Protein AF-A0A3Q0DQB2-F1 (afdb_monomer_lite)

Radius of gyration: 18.84 Å; chains: 1; b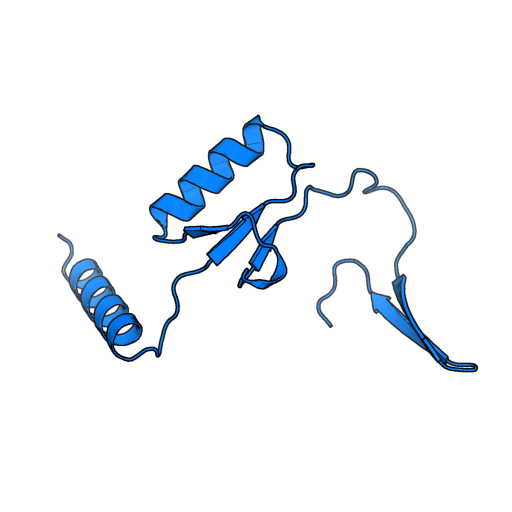ounding box: 33×36×54 Å

Structure (mmCIF, N/CA/C/O backbone):
data_AF-A0A3Q0DQB2-F1
#
_entry.id   AF-A0A3Q0DQB2-F1
#
loop_
_atom_site.group_PDB
_atom_site.id
_atom_site.type_symbol
_atom_site.label_atom_id
_atom_site.label_alt_id
_atom_site.label_comp_id
_atom_site.label_asym_id
_atom_site.label_entity_id
_atom_site.label_seq_id
_atom_site.pdbx_PDB_ins_code
_atom_site.Cartn_x
_atom_site.Cartn_y
_atom_site.Cartn_z
_atom_site.occupancy
_atom_site.B_iso_or_equiv
_atom_site.auth_seq_id
_atom_site.auth_comp_id
_atom_site.auth_asym_id
_atom_site.auth_atom_id
_atom_site.pdbx_PDB_model_num
ATOM 1 N N . MET A 1 1 ? -7.267 19.197 23.870 1.00 66.25 1 MET A N 1
ATOM 2 C CA . MET A 1 1 ? -7.247 18.902 22.423 1.00 66.25 1 MET A CA 1
ATOM 3 C C . MET A 1 1 ? -8.412 19.670 21.803 1.00 66.25 1 MET A C 1
ATOM 5 O O . MET A 1 1 ? -9.319 20.028 22.544 1.00 66.25 1 MET A O 1
ATOM 9 N N . ASP A 1 2 ? -8.370 20.036 20.521 1.00 92.44 2 ASP A N 1
ATOM 10 C CA . ASP A 1 2 ? -9.514 20.720 19.896 1.00 92.44 2 ASP A CA 1
ATOM 11 C C . ASP A 1 2 ? -10.747 19.794 19.906 1.00 92.44 2 ASP A C 1
ATOM 13 O O . ASP A 1 2 ? -10.626 18.599 19.628 1.00 92.44 2 ASP A O 1
ATOM 17 N N . ARG A 1 3 ? -11.929 20.324 20.251 1.00 94.38 3 ARG A N 1
ATOM 18 C CA . ARG A 1 3 ? -13.162 19.531 20.418 1.00 94.38 3 ARG A CA 1
ATOM 19 C C . ARG A 1 3 ? -13.536 18.761 19.150 1.00 94.38 3 ARG A C 1
ATOM 21 O O . ARG A 1 3 ? -14.065 17.653 19.240 1.00 94.38 3 ARG A O 1
ATOM 28 N N . ASN A 1 4 ? -13.264 19.322 17.974 1.00 94.00 4 ASN A N 1
ATOM 29 C CA . ASN A 1 4 ? -13.553 18.645 16.715 1.00 94.00 4 ASN A CA 1
ATOM 30 C C . ASN A 1 4 ? -12.588 17.475 16.500 1.00 94.00 4 ASN A C 1
ATOM 32 O O . ASN A 1 4 ? -13.003 16.420 16.030 1.00 94.00 4 ASN A O 1
ATOM 36 N N . VAL A 1 5 ? -11.324 17.613 16.914 1.00 92.81 5 VAL A N 1
ATOM 37 C CA . VAL A 1 5 ? -10.327 16.533 16.836 1.00 92.81 5 VAL A CA 1
ATOM 38 C C . VAL A 1 5 ? -10.731 15.342 17.7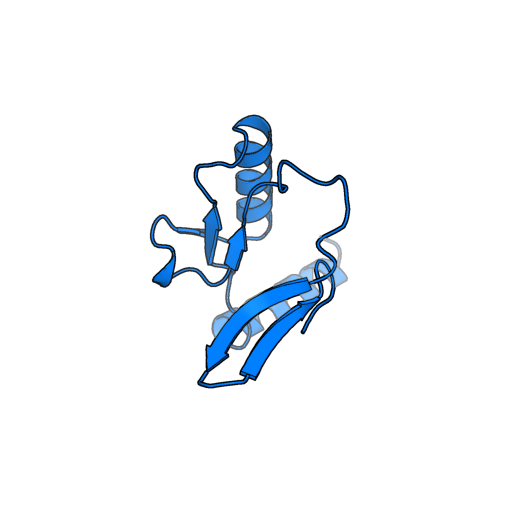09 1.00 92.81 5 VAL A C 1
ATOM 40 O O . VAL A 1 5 ? -10.694 14.206 17.240 1.00 92.81 5 VAL A O 1
ATOM 43 N N . GLU A 1 6 ? -11.187 15.581 18.941 1.00 94.31 6 GLU A N 1
ATOM 44 C CA . GLU A 1 6 ? -11.692 14.511 19.820 1.00 94.31 6 GLU A CA 1
ATOM 45 C C . GLU A 1 6 ? -12.929 13.812 19.235 1.00 94.31 6 GLU A C 1
ATOM 47 O O . GLU A 1 6 ? -13.054 12.582 19.300 1.00 94.31 6 GLU A O 1
ATOM 52 N N . MET A 1 7 ? -13.828 14.582 18.612 1.00 95.69 7 MET A N 1
ATOM 53 C CA . MET A 1 7 ? -14.995 14.036 17.919 1.00 95.69 7 MET A CA 1
ATOM 54 C C . MET A 1 7 ? -14.576 13.112 16.767 1.00 95.69 7 MET A C 1
ATOM 56 O O . MET A 1 7 ? -15.058 11.981 16.695 1.00 95.69 7 MET A O 1
ATOM 60 N N . PHE A 1 8 ? -13.636 13.537 15.914 1.00 94.44 8 PHE A N 1
ATOM 61 C CA . PHE A 1 8 ? -13.127 12.704 14.818 1.00 94.44 8 PHE A CA 1
ATOM 62 C C . PHE A 1 8 ? -12.437 11.431 15.315 1.00 94.44 8 PHE A C 1
ATOM 64 O O . PHE A 1 8 ? -12.687 10.360 14.763 1.00 94.44 8 PHE A O 1
ATOM 71 N N . MET A 1 9 ? -11.639 11.510 16.385 1.00 92.81 9 MET A N 1
ATOM 72 C CA . MET A 1 9 ? -11.025 10.322 16.995 1.00 92.81 9 MET A CA 1
ATOM 73 C C . MET A 1 9 ? -12.079 9.329 17.503 1.00 92.81 9 MET A C 1
ATOM 75 O O . MET A 1 9 ? -11.914 8.116 17.365 1.00 92.81 9 MET A O 1
ATOM 79 N N . THR A 1 10 ? -13.183 9.829 18.061 1.00 96.06 10 THR A N 1
ATOM 80 C CA . THR A 1 10 ? -14.279 8.990 18.565 1.00 96.06 10 THR A CA 1
ATOM 81 C C . THR A 1 10 ? -15.045 8.310 17.428 1.00 96.06 10 THR A C 1
ATOM 83 O O . THR A 1 10 ? -15.342 7.114 17.516 1.00 96.06 10 THR A O 1
ATOM 86 N N . ILE A 1 11 ? -15.327 9.044 16.345 1.00 96.50 11 ILE A N 1
ATOM 87 C CA . ILE A 1 11 ? -15.956 8.496 15.134 1.00 96.50 11 ILE A CA 1
ATOM 88 C C . ILE A 1 11 ? -15.058 7.415 14.527 1.00 96.50 11 ILE A C 1
ATOM 90 O O . ILE A 1 11 ? -15.517 6.295 14.314 1.00 96.50 11 ILE A O 1
ATOM 94 N N . GLU A 1 12 ? -13.773 7.712 14.314 1.00 94.44 12 GLU A N 1
ATOM 95 C CA . GLU A 1 12 ? -12.809 6.764 13.749 1.00 94.44 12 GLU A CA 1
ATOM 96 C C . GLU A 1 12 ? -12.736 5.480 14.586 1.00 94.44 12 GLU A C 1
ATOM 98 O O . GLU A 1 12 ? -12.875 4.378 14.054 1.00 94.44 12 GLU A O 1
ATOM 103 N N . LYS A 1 13 ? -12.597 5.615 15.911 1.00 94.44 13 LYS A N 1
ATOM 104 C CA . LYS A 1 13 ? -12.563 4.474 16.832 1.00 94.44 13 LYS A CA 1
ATOM 105 C C . LYS A 1 13 ? -13.828 3.621 16.727 1.00 94.44 13 LYS A C 1
ATOM 107 O O . LYS A 1 13 ? -13.726 2.396 16.689 1.00 94.44 13 LYS A O 1
ATOM 112 N N . SER A 1 14 ? -14.996 4.256 16.651 1.00 97.75 14 SER A N 1
ATOM 113 C CA . SER A 1 14 ? -16.277 3.553 16.524 1.00 97.75 14 SER A CA 1
ATOM 114 C C . SER A 1 14 ? -16.372 2.797 15.200 1.00 97.75 14 SER A C 1
ATOM 116 O O . SER A 1 14 ? -16.799 1.645 15.186 1.00 97.75 14 SER A O 1
ATOM 118 N N . LEU A 1 15 ? -15.926 3.396 14.093 1.00 97.50 15 LEU A N 1
ATOM 119 C CA . LEU A 1 15 ? -15.928 2.738 12.785 1.00 97.50 15 LEU A CA 1
ATOM 120 C C . LEU A 1 15 ? -14.991 1.526 12.753 1.00 97.50 15 LEU A C 1
ATOM 122 O O . LEU A 1 15 ? -15.375 0.482 12.230 1.00 97.50 15 LEU A O 1
ATOM 126 N N . VAL A 1 16 ? -13.801 1.634 13.352 1.00 94.88 16 VAL A N 1
ATOM 127 C CA . VAL A 1 16 ? -12.852 0.512 13.448 1.00 94.88 16 VAL A CA 1
ATOM 128 C C . VAL A 1 16 ? -13.422 -0.622 14.302 1.00 94.88 16 VAL A C 1
ATOM 130 O O . VAL A 1 16 ? -13.387 -1.774 13.887 1.00 94.88 16 VAL A O 1
ATOM 133 N N . GLN A 1 17 ? -13.996 -0.313 15.471 1.00 95.94 17 GLN A N 1
ATOM 134 C CA . GLN A 1 17 ? -14.575 -1.324 16.370 1.00 95.94 17 GLN A CA 1
ATOM 135 C C . GLN A 1 17 ? -15.755 -2.082 15.753 1.00 95.94 17 GLN A C 1
ATOM 137 O O . GLN A 1 17 ? -15.961 -3.251 16.069 1.00 95.94 17 GLN A O 1
ATOM 142 N N . ASN A 1 18 ? -16.514 -1.427 14.874 1.0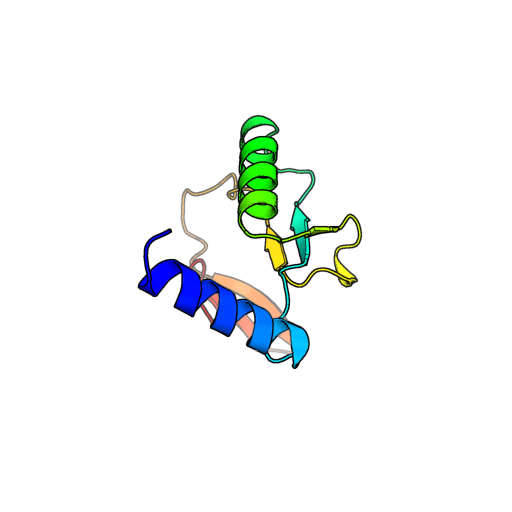0 97.50 18 ASN A N 1
ATOM 143 C CA . ASN A 1 18 ? -17.653 -2.025 14.177 1.00 97.50 18 ASN A CA 1
ATOM 144 C C . ASN A 1 18 ? -17.279 -2.617 12.808 1.00 97.50 18 ASN A C 1
ATOM 146 O O . ASN A 1 18 ? -18.169 -2.987 12.049 1.00 97.50 18 ASN A O 1
ATOM 150 N N . ASN A 1 19 ? -15.983 -2.707 12.476 1.00 95.25 19 ASN A N 1
ATOM 151 C CA . ASN A 1 19 ? -15.489 -3.173 11.175 1.00 95.25 19 ASN A CA 1
ATOM 152 C C . ASN A 1 19 ? -16.051 -2.391 9.968 1.00 95.25 19 ASN A C 1
ATOM 154 O O . ASN A 1 19 ? -16.060 -2.891 8.847 1.00 95.25 19 ASN A O 1
ATOM 158 N N . CYS A 1 20 ? -16.484 -1.147 10.182 1.00 96.75 20 CYS A N 1
ATOM 159 C CA . CYS A 1 20 ? -16.910 -0.228 9.124 1.00 96.75 20 CYS A CA 1
ATOM 160 C C . CYS A 1 20 ? -15.727 0.541 8.514 1.00 96.75 20 CYS A C 1
ATOM 162 O O . CYS A 1 20 ? -15.881 1.203 7.490 1.00 96.75 20 CYS A O 1
ATOM 164 N N . LEU A 1 21 ? -14.557 0.485 9.157 1.00 94.62 21 LEU A N 1
ATOM 165 C CA . LEU A 1 21 ? -13.310 1.066 8.674 1.00 94.62 21 LEU A CA 1
ATOM 166 C C . LEU A 1 21 ? -12.151 0.116 8.979 1.00 94.62 21 LEU A C 1
ATOM 168 O O . LEU A 1 21 ? -11.860 -0.171 10.139 1.00 94.62 21 LEU A O 1
ATOM 172 N N . SER A 1 22 ? -11.459 -0.343 7.941 1.00 93.12 22 SER A N 1
ATOM 173 C CA . SER A 1 22 ? -10.260 -1.169 8.086 1.00 93.12 22 SER A CA 1
ATOM 174 C C . SER A 1 22 ? -9.002 -0.304 8.071 1.00 93.12 22 SER A C 1
ATOM 176 O O . SER A 1 22 ? -8.880 0.625 7.272 1.00 93.12 22 SER A O 1
ATOM 178 N N . ARG A 1 23 ? -8.038 -0.624 8.942 1.00 94.06 23 ARG A N 1
ATOM 179 C CA . ARG A 1 23 ? -6.705 -0.011 8.888 1.00 94.06 23 ARG A CA 1
ATOM 180 C C . ARG A 1 23 ? -5.954 -0.532 7.654 1.00 94.06 23 ARG A C 1
ATOM 182 O O . ARG A 1 23 ? -6.036 -1.727 7.369 1.00 94.06 23 ARG A O 1
ATOM 189 N N . PRO A 1 24 ? -5.232 0.327 6.918 1.00 96.38 24 PRO A N 1
ATOM 190 C CA . PRO A 1 24 ? -4.549 -0.098 5.706 1.00 96.38 24 PRO A CA 1
ATOM 191 C C . PRO A 1 24 ? -3.377 -1.028 6.042 1.00 96.38 24 PRO A C 1
ATOM 193 O O . PRO A 1 24 ? -2.520 -0.683 6.853 1.00 96.38 24 PRO A O 1
ATOM 196 N N . ASN A 1 25 ? -3.328 -2.183 5.380 1.00 97.50 25 ASN A N 1
ATOM 197 C CA . ASN A 1 25 ? -2.188 -3.098 5.371 1.00 97.50 25 ASN A CA 1
ATOM 198 C C . ASN A 1 25 ? -1.474 -3.005 4.020 1.00 97.50 25 ASN A C 1
ATOM 200 O O . ASN A 1 25 ? -2.086 -3.291 2.987 1.00 97.50 25 ASN A O 1
ATOM 204 N N . ILE A 1 26 ? -0.226 -2.554 4.012 1.00 98.25 26 ILE A N 1
ATOM 205 C CA . ILE A 1 26 ? 0.437 -2.042 2.811 1.00 98.25 26 ILE A CA 1
ATOM 206 C C . ILE A 1 26 ? 1.653 -2.898 2.475 1.00 98.25 26 ILE A C 1
ATOM 208 O O . ILE A 1 26 ? 2.519 -3.122 3.319 1.00 98.25 26 ILE A O 1
ATOM 212 N N . PHE A 1 27 ? 1.749 -3.327 1.221 1.00 98.31 27 PHE A N 1
ATOM 213 C CA . PHE A 1 27 ? 2.955 -3.934 0.670 1.00 98.31 27 PHE A CA 1
ATOM 214 C C . PHE A 1 27 ? 3.766 -2.873 -0.078 1.00 98.31 27 PHE A C 1
ATOM 216 O O . PHE A 1 27 ? 3.235 -2.147 -0.923 1.00 98.31 27 PHE A O 1
ATOM 223 N N . LEU A 1 28 ? 5.056 -2.782 0.234 1.00 97.69 28 LEU A N 1
ATOM 224 C CA . LEU A 1 28 ? 5.995 -1.859 -0.400 1.00 97.69 28 LEU A CA 1
ATOM 225 C C . LEU A 1 28 ? 6.910 -2.662 -1.325 1.00 97.69 28 LEU A C 1
ATOM 227 O O . LEU A 1 28 ? 7.634 -3.537 -0.854 1.00 97.69 28 LEU A O 1
ATOM 231 N N . CYS A 1 29 ? 6.874 -2.370 -2.625 1.00 96.44 29 CYS A N 1
ATOM 232 C CA . CYS A 1 29 ? 7.725 -3.037 -3.605 1.00 96.44 29 CYS A CA 1
ATOM 233 C C . CYS A 1 29 ? 9.226 -2.879 -3.271 1.00 96.44 29 CYS A C 1
ATOM 235 O O . CYS A 1 29 ? 9.654 -1.763 -2.956 1.00 96.44 29 CYS A O 1
ATOM 237 N N . PRO A 1 30 ? 10.038 -3.955 -3.343 1.00 94.19 30 PRO A N 1
ATOM 238 C CA . PRO A 1 30 ? 11.474 -3.908 -3.041 1.00 94.19 30 PRO A CA 1
ATOM 239 C C . PRO A 1 30 ? 12.271 -2.912 -3.892 1.00 94.19 30 PRO A C 1
ATOM 241 O O . PRO A 1 30 ? 13.330 -2.454 -3.475 1.00 94.19 30 PRO A O 1
ATOM 244 N N . GLU A 1 31 ? 11.758 -2.564 -5.071 1.00 94.44 31 GLU A N 1
ATOM 245 C CA . GLU A 1 31 ? 12.370 -1.640 -6.027 1.00 94.44 31 GLU A CA 1
ATOM 246 C C . GLU A 1 31 ? 12.217 -0.157 -5.628 1.00 94.44 31 GLU A C 1
ATOM 248 O O . GLU A 1 31 ? 12.716 0.730 -6.321 1.00 94.44 31 GLU A O 1
ATOM 253 N N . ILE A 1 32 ? 11.523 0.143 -4.523 1.00 95.12 32 ILE A N 1
ATOM 254 C CA . ILE A 1 32 ? 11.382 1.508 -4.004 1.00 95.12 32 ILE A CA 1
ATOM 255 C C . ILE A 1 32 ? 12.724 2.011 -3.458 1.00 95.12 32 ILE A C 1
ATOM 257 O O . ILE A 1 32 ? 13.348 1.383 -2.603 1.00 95.12 32 ILE A O 1
ATOM 261 N N . GLU A 1 33 ? 13.124 3.212 -3.886 1.00 94.56 33 GLU A N 1
ATOM 262 C CA . GLU A 1 33 ? 14.345 3.872 -3.418 1.00 94.56 33 GLU A CA 1
ATOM 263 C C . GLU A 1 33 ? 14.384 3.976 -1.873 1.00 94.56 33 GLU A C 1
ATOM 265 O O . GLU A 1 33 ? 13.412 4.444 -1.269 1.00 94.56 33 GLU A O 1
ATOM 270 N N . PRO A 1 34 ? 15.507 3.643 -1.201 1.00 94.00 34 PRO A N 1
ATOM 271 C CA . PRO A 1 34 ? 15.596 3.624 0.265 1.00 94.00 34 PRO A CA 1
ATOM 272 C C . PRO A 1 34 ? 15.167 4.927 0.957 1.00 94.00 34 PRO A C 1
ATOM 274 O O . PRO A 1 34 ? 14.513 4.902 2.004 1.00 94.00 34 PRO A O 1
ATOM 277 N N . LYS A 1 35 ? 15.491 6.080 0.356 1.00 93.81 35 LYS A N 1
ATOM 278 C CA . LYS A 1 35 ? 15.108 7.402 0.874 1.00 93.81 35 LYS A CA 1
ATOM 279 C C . LYS A 1 35 ? 13.592 7.604 0.866 1.00 93.81 35 LYS A C 1
ATOM 281 O O . LYS A 1 35 ? 13.047 8.210 1.791 1.00 93.81 35 LYS A O 1
ATOM 286 N N . LEU A 1 36 ? 12.910 7.111 -0.166 1.00 94.75 36 LEU A N 1
ATOM 287 C CA . LEU A 1 36 ? 11.454 7.145 -0.266 1.00 94.75 36 LEU A CA 1
ATOM 288 C C . LEU A 1 36 ? 10.819 6.091 0.647 1.00 94.75 36 LEU A C 1
ATOM 290 O O . LEU A 1 36 ? 9.854 6.398 1.344 1.00 94.75 36 LEU A O 1
ATOM 294 N N . LEU A 1 37 ? 11.400 4.891 0.718 1.00 96.25 37 LEU A N 1
ATOM 295 C CA . LEU A 1 37 ? 10.923 3.795 1.559 1.00 96.25 37 LEU A CA 1
ATOM 296 C C . LEU A 1 37 ? 10.793 4.210 3.033 1.00 96.25 37 LEU A C 1
ATOM 298 O O . LEU A 1 37 ? 9.770 3.933 3.660 1.00 96.25 37 LEU A O 1
ATOM 302 N N . GLY A 1 38 ? 11.796 4.910 3.575 1.00 96.50 38 GLY A N 1
ATOM 303 C CA . GLY A 1 38 ? 11.748 5.439 4.943 1.00 96.50 38 GLY A CA 1
ATOM 304 C C . GLY A 1 38 ? 10.575 6.400 5.155 1.00 96.50 38 GLY A C 1
ATOM 305 O O . GLY A 1 38 ? 9.771 6.211 6.066 1.00 96.50 38 GLY A O 1
ATOM 306 N N . LYS A 1 39 ? 10.405 7.368 4.243 1.00 97.19 39 LYS A N 1
ATOM 307 C CA . LYS A 1 39 ? 9.290 8.329 4.292 1.00 97.19 39 LYS A CA 1
ATOM 308 C C . LYS A 1 39 ? 7.927 7.645 4.215 1.00 97.19 39 LYS A C 1
ATOM 310 O O . LYS A 1 39 ? 7.011 8.035 4.935 1.00 97.19 39 LYS A O 1
ATOM 315 N N . LEU A 1 40 ? 7.786 6.635 3.355 1.00 97.44 40 LEU A N 1
ATOM 316 C CA . LEU A 1 40 ? 6.549 5.866 3.232 1.00 97.44 40 LEU A CA 1
ATOM 317 C C . LEU A 1 40 ? 6.234 5.138 4.539 1.00 97.44 40 LEU A C 1
ATOM 319 O O . LEU A 1 40 ? 5.128 5.282 5.051 1.00 97.44 40 LEU A O 1
ATOM 323 N N . LYS A 1 41 ? 7.206 4.437 5.136 1.00 97.06 41 LYS A N 1
ATOM 324 C CA . LYS A 1 41 ? 7.020 3.765 6.434 1.00 97.06 41 LYS A CA 1
ATOM 325 C C . LYS A 1 41 ? 6.588 4.738 7.538 1.00 97.06 41 LYS A C 1
ATOM 327 O O . LYS A 1 41 ? 5.692 4.407 8.316 1.00 97.06 41 LYS A O 1
ATOM 332 N N . ASP A 1 42 ? 7.148 5.947 7.570 1.00 97.75 42 ASP A N 1
ATOM 333 C CA . ASP A 1 42 ? 6.759 6.980 8.539 1.00 97.75 42 ASP A CA 1
ATOM 334 C C . ASP A 1 42 ? 5.316 7.462 8.345 1.00 97.75 42 ASP A C 1
ATOM 336 O O . ASP A 1 42 ? 4.579 7.628 9.320 1.00 97.75 42 ASP A O 1
ATOM 340 N N . ILE A 1 43 ? 4.893 7.673 7.094 1.00 97.50 43 ILE A N 1
ATOM 341 C CA . ILE A 1 43 ? 3.509 8.045 6.763 1.00 97.50 43 ILE A CA 1
ATOM 342 C C . ILE A 1 43 ? 2.558 6.924 7.188 1.00 97.50 43 ILE A C 1
ATOM 344 O O . ILE A 1 43 ? 1.591 7.184 7.903 1.00 97.50 43 ILE A O 1
ATOM 348 N N . ILE A 1 44 ? 2.861 5.679 6.819 1.00 97.50 44 ILE A N 1
ATOM 349 C CA . ILE A 1 44 ? 2.044 4.507 7.155 1.00 97.50 44 ILE A CA 1
ATOM 350 C C . ILE A 1 44 ? 1.836 4.422 8.667 1.00 97.50 44 ILE A C 1
ATOM 352 O O . ILE A 1 44 ? 0.699 4.351 9.135 1.00 97.50 44 ILE A O 1
ATOM 356 N N . LYS A 1 45 ? 2.922 4.533 9.439 1.00 96.69 45 LYS A N 1
ATOM 357 C CA . LYS A 1 45 ? 2.867 4.505 10.902 1.00 96.69 45 LYS A CA 1
ATOM 358 C C . LYS A 1 45 ? 2.053 5.668 11.474 1.00 96.69 45 LYS A C 1
ATOM 360 O O . LYS A 1 45 ? 1.241 5.454 12.372 1.00 96.69 45 LYS A O 1
ATOM 365 N N . ARG A 1 46 ? 2.236 6.889 10.955 1.00 95.69 46 ARG A N 1
ATOM 366 C CA . ARG A 1 46 ? 1.491 8.085 11.398 1.00 95.69 46 ARG A CA 1
ATOM 367 C C . ARG A 1 46 ? -0.020 7.919 11.221 1.00 95.69 46 ARG A C 1
ATOM 369 O O . ARG A 1 46 ? -0.781 8.398 12.054 1.00 95.69 46 ARG A O 1
ATOM 376 N N . HIS A 1 47 ? -0.438 7.222 10.169 1.00 93.25 47 HIS A N 1
ATOM 377 C CA . HIS A 1 47 ? -1.844 6.968 9.852 1.00 93.25 47 HIS A CA 1
ATOM 378 C C . HIS A 1 47 ? -2.361 5.617 10.372 1.00 93.25 47 HIS A C 1
ATOM 380 O O . HIS A 1 47 ? -3.424 5.166 9.951 1.00 93.25 47 HIS A O 1
ATOM 386 N N . GLN A 1 48 ? -1.645 4.986 11.313 1.00 94.19 48 GLN A N 1
ATOM 387 C CA . GLN A 1 48 ? -2.043 3.723 11.950 1.00 94.19 48 GLN A CA 1
ATOM 388 C C . GLN A 1 48 ? -2.204 2.555 10.956 1.00 94.19 48 GLN A C 1
ATOM 390 O O . GLN A 1 48 ? -2.976 1.629 11.200 1.00 94.19 48 GLN A O 1
ATOM 395 N N . GLY A 1 49 ? -1.494 2.605 9.827 1.00 96.44 49 GLY A N 1
ATOM 396 C CA . GLY A 1 49 ? -1.385 1.491 8.893 1.00 96.44 49 GLY A CA 1
ATOM 397 C C . GLY A 1 49 ? -0.288 0.504 9.290 1.00 96.44 49 GLY A C 1
ATOM 398 O O . GLY A 1 49 ? 0.581 0.805 10.114 1.00 96.44 49 GLY A O 1
ATOM 399 N N . THR A 1 50 ? -0.303 -0.667 8.664 1.00 97.69 50 THR A N 1
ATOM 400 C CA . THR A 1 50 ? 0.708 -1.720 8.826 1.00 97.69 50 THR A CA 1
ATOM 401 C C . THR A 1 50 ? 1.447 -1.973 7.517 1.00 97.69 50 THR A C 1
ATOM 403 O O . THR A 1 50 ? 0.934 -1.688 6.436 1.00 97.69 50 THR A O 1
ATOM 406 N N . VAL A 1 51 ? 2.668 -2.504 7.615 1.00 97.69 51 VAL A N 1
ATOM 407 C CA . VAL A 1 51 ? 3.439 -2.980 6.459 1.00 97.69 51 VAL A CA 1
ATOM 408 C C . VAL A 1 51 ? 3.445 -4.506 6.480 1.00 97.69 51 VAL A C 1
ATOM 410 O O . VAL A 1 51 ? 3.702 -5.090 7.531 1.00 97.69 51 VAL A O 1
ATOM 413 N N . THR A 1 52 ? 3.180 -5.134 5.337 1.00 97.31 52 THR A N 1
ATOM 414 C CA . THR A 1 52 ? 3.233 -6.592 5.156 1.00 97.31 52 THR A CA 1
ATOM 415 C C . THR A 1 52 ? 4.316 -6.975 4.152 1.00 97.31 52 THR A C 1
ATOM 417 O O . THR A 1 52 ? 4.569 -6.246 3.192 1.00 97.31 52 THR A O 1
ATOM 420 N N . GLU A 1 53 ? 4.936 -8.133 4.369 1.00 95.94 53 GLU A N 1
ATOM 421 C CA . GLU A 1 53 ? 5.860 -8.776 3.422 1.00 95.94 53 GLU A CA 1
ATOM 422 C C . GLU A 1 53 ? 5.128 -9.717 2.453 1.00 95.94 53 GLU A C 1
ATOM 424 O O . GLU A 1 53 ? 5.686 -10.136 1.443 1.00 95.94 53 GLU A O 1
ATOM 429 N N . ASP A 1 54 ? 3.859 -10.026 2.728 1.00 96.31 54 ASP A N 1
ATOM 430 C CA . ASP A 1 54 ? 3.016 -10.838 1.860 1.00 96.31 54 ASP A CA 1
ATOM 431 C C . ASP A 1 54 ? 2.079 -9.947 1.040 1.00 96.31 54 ASP A C 1
ATOM 433 O O . ASP A 1 54 ? 1.120 -9.366 1.563 1.00 96.31 54 ASP A O 1
ATOM 437 N N . LYS A 1 55 ? 2.358 -9.867 -0.264 1.00 95.75 55 LYS A N 1
ATOM 438 C CA . LYS A 1 55 ? 1.582 -9.095 -1.241 1.00 95.75 55 LYS A CA 1
ATOM 439 C C . LYS A 1 55 ? 0.127 -9.561 -1.348 1.00 95.75 55 LYS A C 1
ATOM 441 O O . LYS A 1 55 ? -0.736 -8.737 -1.632 1.00 95.75 55 LYS A O 1
ATOM 446 N N . SER A 1 56 ? -0.158 -10.845 -1.127 1.00 95.88 56 SER A N 1
ATOM 447 C CA . SER A 1 56 ? -1.519 -11.396 -1.236 1.00 95.88 56 SER A CA 1
ATOM 448 C C . SER A 1 56 ? -2.433 -10.956 -0.089 1.00 95.88 56 SER A C 1
ATOM 450 O O . SER A 1 56 ? -3.638 -10.810 -0.276 1.00 95.88 56 SER A O 1
ATOM 452 N N . ASN A 1 57 ? -1.843 -10.660 1.070 1.00 94.81 57 ASN A N 1
ATOM 453 C CA . ASN A 1 57 ? -2.531 -10.191 2.271 1.00 94.81 57 ASN A CA 1
ATOM 454 C C . ASN A 1 57 ? -2.587 -8.655 2.377 1.00 94.81 57 ASN A C 1
ATOM 456 O O . ASN A 1 57 ? -3.028 -8.104 3.392 1.00 94.81 57 ASN A O 1
ATOM 460 N N . ALA A 1 58 ? -2.109 -7.940 1.356 1.00 97.25 58 ALA A N 1
ATOM 461 C CA . ALA A 1 58 ? -2.071 -6.488 1.349 1.00 97.25 58 ALA A CA 1
ATOM 462 C C . ALA A 1 58 ? -3.397 -5.893 0.857 1.00 97.25 58 ALA A C 1
ATOM 464 O O . ALA A 1 58 ? -3.933 -6.280 -0.175 1.00 97.25 58 ALA A O 1
ATOM 465 N N . SER A 1 59 ? -3.885 -4.879 1.568 1.00 96.31 59 SER A N 1
ATOM 466 C CA . SER A 1 59 ? -4.988 -4.033 1.093 1.00 96.31 59 SER A CA 1
ATOM 467 C C . SER A 1 59 ? -4.546 -3.061 -0.006 1.00 96.31 59 SER A C 1
ATOM 469 O O . SER A 1 59 ? -5.358 -2.642 -0.821 1.00 96.31 59 SER A O 1
ATOM 471 N N . HIS A 1 60 ? -3.262 -2.683 -0.008 1.00 96.38 60 HIS A N 1
ATOM 472 C CA . HIS A 1 60 ? -2.675 -1.733 -0.949 1.00 96.38 60 HIS A CA 1
ATOM 473 C C . HIS A 1 60 ? -1.257 -2.170 -1.314 1.00 96.38 60 HIS A C 1
ATOM 475 O O . HIS A 1 60 ? -0.517 -2.683 -0.472 1.00 96.38 60 HIS A O 1
ATOM 481 N N . VAL A 1 61 ? -0.857 -1.904 -2.555 1.00 96.56 61 VAL A N 1
ATOM 482 C CA . VAL A 1 61 ? 0.486 -2.184 -3.069 1.00 96.56 61 VAL A CA 1
ATOM 483 C C . VAL A 1 61 ? 1.072 -0.886 -3.605 1.00 96.56 61 VAL A C 1
ATOM 485 O O . VAL A 1 61 ? 0.472 -0.253 -4.472 1.00 96.56 61 VAL A O 1
ATOM 488 N N . VAL A 1 62 ? 2.238 -0.491 -3.098 1.00 95.75 62 VAL A N 1
ATOM 489 C CA . VAL A 1 62 ? 2.961 0.692 -3.579 1.00 95.75 62 VAL A CA 1
ATOM 490 C C . VAL A 1 62 ? 4.097 0.239 -4.481 1.00 95.75 62 VAL A C 1
ATOM 492 O O . VAL A 1 62 ? 4.953 -0.533 -4.054 1.00 95.75 62 VAL A O 1
ATOM 495 N N . TYR A 1 63 ? 4.107 0.754 -5.707 1.00 92.88 63 TYR A N 1
ATOM 496 C CA . TYR A 1 63 ? 5.174 0.554 -6.684 1.00 92.88 63 TYR A CA 1
ATOM 497 C C . TYR A 1 63 ? 6.098 1.779 -6.729 1.00 92.88 63 TYR A C 1
ATOM 499 O O . TYR A 1 63 ? 5.657 2.884 -6.390 1.00 92.88 63 TYR A O 1
ATOM 507 N N . PRO A 1 64 ? 7.370 1.619 -7.139 1.00 89.88 64 PRO A N 1
ATOM 508 C CA . PRO A 1 64 ? 8.207 2.765 -7.471 1.00 89.88 64 PRO A CA 1
ATOM 509 C C . PRO A 1 64 ? 7.595 3.558 -8.632 1.00 89.88 64 PRO A C 1
ATOM 511 O O . PRO A 1 64 ? 6.792 3.044 -9.413 1.00 89.88 64 PRO A O 1
ATOM 514 N N . VAL A 1 65 ? 8.014 4.815 -8.764 1.00 81.25 65 VAL A N 1
ATOM 515 C CA . VAL A 1 65 ? 7.707 5.602 -9.961 1.00 81.25 65 VAL A CA 1
ATOM 516 C C . VAL A 1 65 ? 8.319 4.883 -11.173 1.00 81.25 65 VAL A C 1
ATOM 518 O O . VAL A 1 65 ? 9.498 4.523 -11.106 1.00 81.25 65 VAL A O 1
ATOM 521 N N . PRO A 1 66 ? 7.557 4.641 -12.257 1.00 78.12 66 PRO A N 1
ATOM 522 C CA . PRO A 1 66 ? 8.098 4.041 -13.470 1.00 78.12 66 PRO A CA 1
ATOM 523 C C . PRO A 1 66 ? 9.295 4.842 -13.992 1.00 78.12 66 PRO A C 1
ATOM 525 O O . PRO A 1 66 ? 9.239 6.066 -14.068 1.00 78.12 66 PRO A O 1
ATOM 528 N N . GLY A 1 67 ? 10.382 4.149 -14.340 1.00 68.75 67 GLY A N 1
ATOM 529 C CA . GLY A 1 67 ? 11.628 4.789 -14.774 1.00 68.75 67 GLY A CA 1
ATOM 530 C C . GLY A 1 67 ? 11.547 5.465 -16.144 1.00 68.75 67 GLY A C 1
ATOM 531 O O . GLY A 1 67 ? 12.337 6.364 -16.40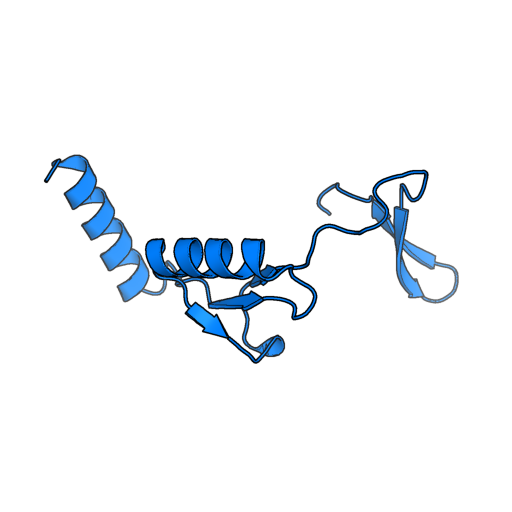6 1.00 68.75 67 GLY A O 1
ATOM 532 N N . ASN A 1 68 ? 10.594 5.063 -16.994 1.00 63.72 68 ASN A N 1
ATOM 533 C CA . ASN A 1 68 ? 10.331 5.724 -18.266 1.00 63.72 68 ASN A CA 1
ATOM 534 C C . ASN A 1 68 ? 9.011 6.498 -18.182 1.00 63.72 68 ASN A C 1
ATOM 536 O O . ASN A 1 68 ? 7.937 5.912 -18.294 1.00 63.72 68 ASN A O 1
ATOM 540 N N . LEU A 1 69 ? 9.104 7.801 -17.922 1.00 59.16 69 LEU A N 1
ATOM 541 C CA . LEU A 1 69 ? 7.976 8.732 -18.042 1.00 59.16 69 LEU A CA 1
ATOM 542 C C . LEU A 1 69 ? 7.885 9.325 -19.457 1.00 59.16 69 LEU A C 1
ATOM 544 O O . LEU A 1 69 ? 6.915 10.019 -19.757 1.00 59.16 69 LEU A O 1
ATOM 548 N N . GLU A 1 70 ? 8.879 9.064 -20.312 1.00 59.75 70 GLU A N 1
ATOM 549 C CA . GLU A 1 70 ? 8.937 9.584 -21.672 1.00 59.75 70 GLU A CA 1
ATOM 550 C C . GLU A 1 70 ? 8.391 8.559 -22.684 1.00 59.75 70 GLU A C 1
ATOM 552 O O . GLU A 1 70 ? 8.959 7.496 -22.934 1.00 59.75 70 GLU A O 1
ATOM 557 N N . GLU A 1 71 ? 7.249 8.977 -23.239 1.00 54.97 71 GLU A N 1
ATOM 558 C CA . GLU A 1 71 ? 6.800 8.829 -24.627 1.00 54.97 71 GLU A CA 1
ATOM 559 C C . GLU A 1 71 ? 6.028 7.545 -25.035 1.00 54.97 71 GLU A C 1
ATOM 561 O O . GLU A 1 71 ? 6.554 6.452 -25.199 1.00 54.97 71 GLU A O 1
ATOM 566 N N . GLU A 1 72 ? 4.724 7.766 -25.276 1.00 55.66 72 GLU A N 1
ATOM 567 C CA . GLU A 1 72 ? 3.845 7.096 -26.260 1.00 55.66 72 GLU A CA 1
ATOM 568 C C . GLU A 1 72 ? 3.038 5.840 -25.896 1.00 55.66 72 GLU A C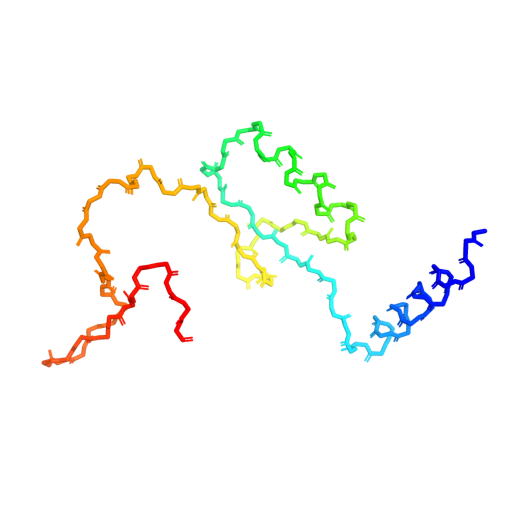 1
ATOM 570 O O . GLU A 1 72 ? 2.095 5.525 -26.629 1.00 55.66 72 GLU A O 1
ATOM 575 N N . GLU A 1 73 ? 3.245 5.174 -24.758 1.00 63.25 73 GLU A N 1
ATOM 576 C CA . GLU A 1 73 ? 2.335 4.084 -24.350 1.00 63.25 73 GLU A CA 1
ATOM 577 C C . GLU A 1 73 ? 1.065 4.620 -23.664 1.00 63.25 73 GLU A C 1
ATOM 579 O O . GLU A 1 73 ? 0.834 4.459 -22.465 1.00 63.25 73 GLU A O 1
ATOM 584 N N . TRP A 1 74 ? 0.196 5.251 -24.462 1.00 72.12 74 TRP A N 1
ATOM 585 C CA . TRP A 1 74 ? -1.147 5.694 -24.053 1.00 72.12 74 TRP A CA 1
ATOM 586 C C . TRP A 1 74 ? -2.007 4.546 -23.519 1.00 72.12 74 TRP A C 1
ATOM 588 O O . TRP A 1 74 ? -2.925 4.760 -22.729 1.00 72.12 74 TRP A O 1
ATOM 598 N N . VAL A 1 75 ? -1.709 3.319 -23.950 1.00 80.69 75 VAL A N 1
ATOM 599 C CA . VAL A 1 75 ? -2.434 2.112 -23.577 1.00 80.69 75 VAL A CA 1
ATOM 600 C C . VAL A 1 75 ? -1.482 0.956 -23.304 1.00 80.69 75 VAL A C 1
ATOM 602 O O . VAL A 1 75 ? -0.524 0.749 -24.044 1.00 80.69 75 VAL A O 1
ATOM 605 N N . ARG A 1 76 ? -1.800 0.137 -22.297 1.00 78.50 76 ARG A N 1
ATOM 606 C CA . ARG A 1 76 ? -1.135 -1.154 -22.057 1.00 78.50 76 ARG A CA 1
ATOM 607 C C . ARG A 1 76 ? -2.138 -2.314 -22.126 1.00 78.50 76 ARG A C 1
ATOM 609 O O . ARG A 1 76 ? -3.220 -2.204 -21.544 1.00 78.50 76 ARG A O 1
ATOM 616 N N . PRO A 1 77 ? -1.823 -3.444 -22.784 1.00 85.00 77 PRO A N 1
ATOM 617 C CA . PRO A 1 77 ? -2.664 -4.640 -22.740 1.00 85.00 77 PRO A CA 1
ATOM 618 C C . PRO A 1 77 ? -2.756 -5.229 -21.327 1.00 85.00 77 PRO A C 1
ATOM 620 O O . PRO A 1 77 ? -1.738 -5.499 -20.694 1.00 85.00 77 PRO A O 1
ATOM 623 N N . VAL A 1 78 ? -3.977 -5.472 -20.847 1.00 86.88 78 VAL A N 1
ATOM 624 C CA . VAL A 1 78 ? -4.261 -6.104 -19.544 1.00 86.88 78 VAL A CA 1
ATOM 625 C C . VAL A 1 78 ? -4.663 -7.567 -19.709 1.00 86.88 78 VAL A C 1
ATOM 627 O O . VAL A 1 78 ? -4.303 -8.408 -18.889 1.00 86.88 78 VAL A O 1
ATOM 630 N N . MET A 1 79 ? -5.394 -7.893 -20.778 1.00 89.31 79 MET A N 1
ATOM 631 C CA . MET A 1 79 ? -5.878 -9.251 -21.037 1.00 89.31 79 MET A CA 1
ATOM 632 C C . MET A 1 79 ? -6.011 -9.498 -22.541 1.00 89.31 79 MET A C 1
ATOM 634 O O . MET A 1 79 ? -6.413 -8.600 -23.279 1.00 89.31 79 MET A O 1
ATOM 638 N N . LYS A 1 80 ? -5.709 -10.717 -23.004 1.00 90.38 80 LYS A N 1
ATOM 639 C CA . LYS A 1 80 ? -5.956 -11.160 -24.386 1.00 90.38 80 LYS A CA 1
ATOM 640 C C . LYS A 1 80 ? -6.905 -12.358 -24.377 1.00 90.38 80 LYS A C 1
ATOM 642 O O . LYS A 1 80 ? -6.665 -13.309 -23.636 1.00 90.38 80 LYS A O 1
ATOM 647 N N . ARG A 1 81 ? -7.954 -12.320 -25.201 1.00 94.81 81 ARG A N 1
ATOM 648 C CA . ARG A 1 81 ? -8.904 -13.427 -25.393 1.00 94.81 81 ARG A CA 1
ATOM 649 C C . ARG A 1 81 ? -9.306 -13.506 -26.862 1.00 94.81 81 ARG A C 1
ATOM 651 O O . ARG A 1 81 ? -9.922 -12.582 -27.384 1.00 94.81 81 ARG A O 1
ATOM 658 N N . ASP A 1 82 ? -8.962 -14.607 -27.521 1.00 93.50 82 ASP A N 1
ATOM 659 C CA . ASP A 1 82 ? -9.209 -14.836 -28.950 1.00 93.50 82 ASP A CA 1
ATOM 660 C C . ASP A 1 82 ? -8.722 -13.665 -29.827 1.00 93.50 82 ASP A C 1
ATOM 662 O O . ASP A 1 82 ? -7.521 -13.421 -29.940 1.00 93.50 82 ASP A O 1
ATOM 666 N N . LYS A 1 83 ? -9.658 -12.926 -30.437 1.00 93.06 83 LYS A N 1
ATOM 667 C CA . LYS A 1 83 ? -9.407 -11.757 -31.295 1.00 93.06 83 LYS A CA 1
ATOM 668 C C . LYS A 1 83 ?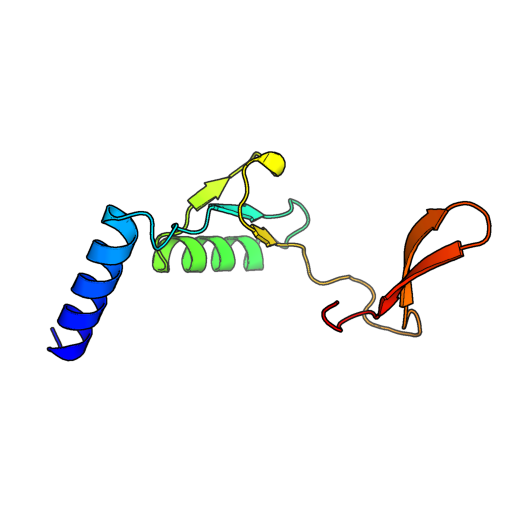 -9.581 -10.418 -30.562 1.00 93.06 83 LYS A C 1
ATOM 670 O O . LYS A 1 83 ? -9.659 -9.381 -31.214 1.00 93.06 83 LYS A O 1
ATOM 675 N N . GLN A 1 84 ? -9.690 -10.430 -29.234 1.00 92.88 84 GLN A N 1
ATOM 676 C CA . GLN A 1 84 ? -9.941 -9.251 -28.405 1.00 92.88 84 GLN A CA 1
ATOM 677 C C . GLN A 1 84 ? -8.803 -9.014 -27.406 1.00 92.88 84 GLN A C 1
ATOM 679 O O . GLN A 1 84 ? -8.203 -9.950 -26.869 1.00 92.88 84 GLN A O 1
ATOM 684 N N . VAL A 1 85 ? -8.526 -7.736 -27.143 1.00 91.75 85 VAL A N 1
ATOM 685 C CA . VAL A 1 85 ? -7.551 -7.278 -26.150 1.00 91.75 85 VAL A CA 1
ATOM 686 C C . VAL A 1 85 ? -8.224 -6.245 -25.256 1.00 91.75 85 VAL A C 1
ATOM 688 O O . VAL A 1 85 ? -8.790 -5.277 -25.757 1.00 91.75 85 VAL A O 1
ATOM 691 N N . LEU A 1 86 ? -8.153 -6.448 -23.941 1.00 89.69 86 LEU A N 1
ATOM 692 C CA . LEU A 1 86 ? -8.482 -5.423 -22.958 1.00 89.69 86 LEU A CA 1
ATOM 693 C C . LEU A 1 86 ? -7.265 -4.512 -22.800 1.00 89.69 86 LEU A C 1
ATOM 695 O O . LEU A 1 86 ? -6.171 -4.995 -22.498 1.00 89.69 86 LEU A O 1
ATOM 699 N N . LEU A 1 87 ? -7.462 -3.216 -23.011 1.00 87.69 87 LEU A N 1
ATOM 700 C CA . LEU A 1 87 ? -6.446 -2.183 -22.851 1.00 87.69 87 LEU A CA 1
ATOM 701 C C . LEU A 1 87 ? -6.759 -1.362 -21.601 1.00 87.69 87 LEU A C 1
ATOM 703 O O . LEU A 1 87 ? -7.923 -1.084 -21.333 1.00 87.69 87 LEU A O 1
ATOM 707 N N . HIS A 1 88 ? -5.722 -0.959 -20.879 1.00 82.88 88 HIS A N 1
ATOM 708 C CA . HIS A 1 88 ? -5.798 0.049 -19.828 1.00 82.88 88 HIS A CA 1
ATOM 709 C C . HIS A 1 88 ? -5.165 1.331 -20.340 1.00 82.88 88 HIS A C 1
ATOM 711 O O . HIS A 1 88 ? -4.062 1.281 -20.894 1.00 82.88 88 HIS A O 1
ATOM 717 N N . TRP A 1 89 ? -5.844 2.455 -20.145 1.00 82.12 89 TRP A N 1
ATOM 718 C CA . TRP A 1 89 ? -5.332 3.755 -20.548 1.00 82.12 89 TRP A CA 1
ATOM 719 C C . TRP A 1 89 ? -4.358 4.270 -19.486 1.00 82.12 89 TRP A C 1
ATOM 721 O O . TRP A 1 89 ? -4.728 4.467 -18.329 1.00 82.12 89 TRP A O 1
ATOM 731 N N . GLY A 1 90 ? -3.089 4.435 -19.859 1.00 71.38 90 GLY A N 1
ATOM 732 C CA . GLY A 1 90 ? -2.021 4.760 -18.916 1.00 71.38 90 GLY A CA 1
ATOM 733 C C . GLY A 1 90 ? -2.331 6.036 -18.135 1.00 71.38 90 GLY A C 1
ATOM 734 O O . GLY A 1 90 ? -2.636 7.058 -18.739 1.00 71.38 90 GLY A O 1
ATOM 735 N N . TYR A 1 91 ? -2.233 5.975 -16.802 1.00 64.06 91 TYR A N 1
ATOM 736 C CA . TYR A 1 91 ? -2.522 7.070 -15.856 1.00 64.06 91 TYR A CA 1
ATOM 737 C C . TYR A 1 91 ? -3.990 7.493 -15.711 1.00 64.06 91 TYR A C 1
ATOM 739 O O . TYR A 1 91 ? -4.261 8.441 -14.972 1.00 64.06 91 TYR A O 1
ATOM 747 N N . TYR A 1 92 ? -4.938 6.792 -16.333 1.00 62.97 92 TYR A N 1
ATOM 748 C CA . TYR A 1 92 ? -6.363 7.047 -16.131 1.00 62.97 92 TYR A CA 1
ATOM 749 C C . TYR A 1 92 ? -6.977 5.870 -15.365 1.00 62.97 92 TYR A C 1
ATOM 751 O O . TYR A 1 92 ? -6.624 4.721 -15.628 1.00 62.97 92 TYR A O 1
ATOM 759 N N . PRO A 1 93 ? -7.836 6.132 -14.368 1.00 56.06 93 PRO A N 1
ATOM 760 C CA . PRO A 1 93 ? -8.542 5.062 -13.678 1.00 56.06 93 PRO A CA 1
ATOM 761 C C . PRO A 1 93 ? -9.479 4.337 -14.655 1.00 56.06 93 PRO A C 1
ATOM 763 O O . PRO A 1 93 ? -10.072 4.979 -15.523 1.00 56.06 93 PRO A O 1
ATOM 766 N N . ASP A 1 94 ? -9.585 3.016 -14.497 1.00 58.81 94 ASP A N 1
ATOM 767 C CA . ASP A 1 94 ? -10.586 2.184 -15.180 1.00 58.81 94 ASP A CA 1
ATOM 768 C C . ASP A 1 94 ? -11.999 2.428 -14.620 1.00 58.81 94 ASP A C 1
ATOM 770 O O . ASP A 1 94 ? -12.120 2.685 -13.395 1.00 58.81 94 ASP A O 1
#

InterPro domains:
  IPR036420 BRCT domain superfamily [SSF52113] (21-76)
  IPR049898 MarR-like, BRCT and chromo domains module [PS52032] (1-94)

Organism: Carlito syrichta (NCBI:txid1868482)

Secondary structure (DSSP, 8-state):
--HHHHHHHHHHHHHHHTTSSPPPEEEE-TTS-HHHHHHHHHHHHHTT-EEES-GGG-SEEEPPPPS--SS---EEEEEEETTEEEEEETTS--

Foldseek 3Di:
DPPVVVVVVVVVVVCVVVVVDDAFEEEEDPPADPVVVVVVVVVSVVSVHHYDPDPVPGPYYDDHDDPDPDDDCQWDFDDDDDPDTDIDGPPDDD

Sequence (94 aa):
MDRNVEMFMTIEKSLVQNNCLSRPNIFLCPEIEPKLLGKLKDIIKRHQGTVTEDKSNASHVVYPVPGNLEEEEWVRPVMKRDKQVLLHWGYYPD

pLDDT: mean 89.15, std 12.05, range [54.97, 98.31]